Protein AF-A0A1V8UQX1-F1 (afdb_monomer_lite)

Structure (mmCIF, N/CA/C/O backbone):
data_AF-A0A1V8UQX1-F1
#
_entry.id   AF-A0A1V8UQX1-F1
#
loop_
_atom_site.group_PDB
_atom_site.id
_atom_site.type_symbol
_atom_site.label_atom_id
_atom_site.label_alt_id
_atom_site.label_comp_id
_atom_site.label_asym_id
_atom_site.label_entity_id
_atom_site.label_seq_id
_atom_site.pdbx_PDB_ins_code
_atom_site.Cartn_x
_atom_site.Cartn_y
_atom_site.Cartn_z
_atom_site.occupancy
_atom_site.B_iso_or_equiv
_atom_site.auth_seq_id
_atom_site.auth_comp_id
_atom_site.auth_asym_id
_atom_site.auth_atom_id
_atom_site.pdbx_PDB_model_num
ATOM 1 N N . MET A 1 1 ? 6.026 13.545 -6.228 1.00 63.53 1 MET A N 1
ATOM 2 C CA . MET A 1 1 ? 4.953 12.569 -5.923 1.00 63.53 1 MET A CA 1
ATOM 3 C C . MET A 1 1 ? 4.808 12.505 -4.405 1.00 63.53 1 MET A C 1
ATOM 5 O O . MET A 1 1 ? 5.800 12.174 -3.767 1.00 63.53 1 MET A O 1
ATOM 9 N N . PRO A 1 2 ? 3.666 12.879 -3.804 1.00 68.69 2 PRO A N 1
ATOM 10 C CA . PRO A 1 2 ? 3.518 12.822 -2.352 1.00 68.69 2 PRO A CA 1
ATOM 11 C C . PRO A 1 2 ? 3.631 11.376 -1.828 1.00 68.69 2 PRO A C 1
ATOM 13 O O . PRO A 1 2 ? 3.196 10.446 -2.522 1.00 68.69 2 PRO A O 1
ATOM 16 N N . PRO A 1 3 ? 4.210 11.164 -0.630 1.00 73.69 3 PRO A N 1
ATOM 17 C CA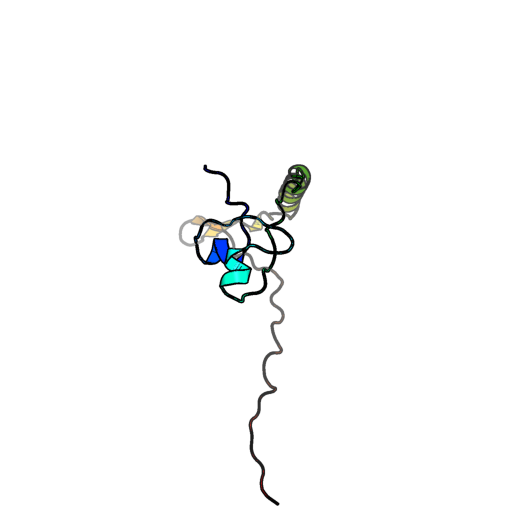 . PRO A 1 3 ? 4.344 9.839 -0.036 1.00 73.69 3 PRO A CA 1
ATOM 18 C C . PRO A 1 3 ? 2.966 9.204 0.200 1.00 73.69 3 PRO A C 1
ATOM 20 O O . PRO A 1 3 ? 1.989 9.872 0.542 1.00 73.69 3 PRO A O 1
ATOM 23 N N . ARG A 1 4 ? 2.868 7.887 -0.015 1.00 78.56 4 ARG A N 1
ATOM 24 C CA . ARG A 1 4 ? 1.627 7.130 0.219 1.00 78.56 4 ARG A CA 1
ATOM 25 C C . ARG A 1 4 ? 1.315 7.161 1.722 1.00 78.56 4 ARG A C 1
ATOM 27 O O . ARG A 1 4 ? 2.190 6.844 2.515 1.00 78.56 4 ARG A O 1
ATOM 34 N N . SER A 1 5 ? 0.071 7.454 2.107 1.00 85.12 5 SER A N 1
ATOM 35 C CA . SER A 1 5 ? -0.335 7.498 3.522 1.00 85.12 5 SER A CA 1
ATOM 36 C C . SER A 1 5 ? -0.047 6.181 4.264 1.00 85.12 5 SER A C 1
ATOM 38 O O . SER A 1 5 ? -0.403 5.100 3.769 1.00 85.12 5 SER A O 1
ATOM 40 N N . SER A 1 6 ? 0.498 6.279 5.473 1.00 89.31 6 SER A N 1
ATOM 41 C CA . SER A 1 6 ? 0.839 5.172 6.381 1.00 89.31 6 SER A CA 1
ATOM 42 C C . SER A 1 6 ? -0.362 4.560 7.119 1.00 89.31 6 SER A C 1
ATOM 44 O O . SER A 1 6 ? -0.278 3.407 7.536 1.00 89.31 6 SER A O 1
ATOM 46 N N . GLY A 1 7 ? -1.512 5.245 7.177 1.00 92.94 7 GLY A N 1
ATOM 47 C CA . GLY A 1 7 ? -2.726 4.820 7.900 1.00 92.94 7 GLY A CA 1
ATOM 48 C C . GLY A 1 7 ? -3.244 3.399 7.621 1.00 92.94 7 GLY A C 1
ATOM 49 O O . GLY A 1 7 ? -2.898 2.789 6.622 1.00 92.94 7 GLY A O 1
ATOM 50 N N . CYS A 1 8 ? -4.098 2.823 8.468 1.00 93.94 8 CYS A N 1
ATOM 51 C CA . CYS A 1 8 ? -4.558 1.432 8.308 1.00 93.94 8 CYS A CA 1
ATOM 52 C C . CYS A 1 8 ? -5.329 1.188 6.988 1.00 93.94 8 CYS A C 1
ATOM 54 O O . CYS A 1 8 ? -5.737 2.134 6.300 1.00 93.94 8 CYS A O 1
ATOM 56 N N . PHE A 1 9 ? -5.553 -0.079 6.611 1.00 93.06 9 PHE A N 1
ATOM 57 C CA . PHE A 1 9 ? -6.276 -0.389 5.364 1.00 93.06 9 PHE A CA 1
ATOM 58 C C . PHE A 1 9 ? -7.701 0.180 5.343 1.00 93.06 9 PHE A C 1
ATOM 60 O O . PHE A 1 9 ? -8.121 0.721 4.320 1.00 93.06 9 PHE A O 1
ATOM 67 N N . THR A 1 10 ? -8.423 0.127 6.466 1.00 94.44 10 THR A N 1
ATOM 68 C CA . THR A 1 10 ? -9.799 0.639 6.557 1.00 94.44 10 THR A CA 1
ATOM 69 C C . THR A 1 10 ? -9.857 2.148 6.329 1.00 94.44 10 THR A C 1
ATOM 71 O O . THR A 1 10 ? -10.631 2.609 5.490 1.00 94.44 10 THR A O 1
ATOM 74 N N . CYS A 1 11 ? -9.005 2.929 6.998 1.00 94.38 11 CYS A N 1
ATOM 75 C CA . CYS A 1 11 ? -8.969 4.385 6.831 1.00 94.38 11 CYS A CA 1
ATOM 76 C C . CYS A 1 11 ? -8.528 4.798 5.424 1.00 94.38 11 CYS A C 1
ATOM 78 O O . CYS A 1 11 ? -9.112 5.714 4.848 1.00 94.38 11 CYS A O 1
ATOM 80 N N . ARG A 1 12 ? -7.568 4.078 4.824 1.00 92.38 12 ARG A N 1
ATOM 81 C CA . ARG A 1 12 ? -7.182 4.283 3.419 1.00 92.38 12 ARG A CA 1
ATOM 82 C C . ARG A 1 12 ? -8.332 4.008 2.458 1.00 92.38 12 ARG A C 1
ATOM 84 O O . ARG A 1 12 ? -8.588 4.824 1.578 1.00 92.38 12 ARG A O 1
ATOM 91 N N . ARG A 1 13 ? -9.049 2.893 2.641 1.00 92.06 13 ARG A N 1
ATOM 92 C CA . ARG A 1 13 ? -10.222 2.542 1.825 1.00 92.06 13 ARG A CA 1
ATOM 93 C C . ARG A 1 13 ? -11.323 3.594 1.950 1.00 92.06 13 ARG A C 1
ATOM 95 O O . ARG A 1 13 ? -11.938 3.947 0.951 1.00 92.06 13 ARG A O 1
ATOM 102 N N . ARG A 1 14 ? -11.528 4.120 3.160 1.00 93.06 14 ARG A N 1
ATOM 103 C CA . ARG A 1 14 ? -12.486 5.196 3.456 1.00 93.06 14 ARG A CA 1
ATOM 104 C C . ARG A 1 14 ? -11.997 6.593 3.052 1.00 93.06 14 ARG A C 1
ATOM 106 O O . ARG A 1 14 ? -12.783 7.527 3.117 1.00 93.06 14 ARG A O 1
ATOM 113 N N . LYS A 1 15 ? -10.734 6.743 2.629 1.00 91.81 15 LYS A N 1
ATOM 114 C CA . LYS A 1 15 ? -10.088 8.025 2.283 1.00 91.81 15 LYS A CA 1
ATOM 115 C C . LYS A 1 15 ? -10.163 9.071 3.409 1.00 91.81 15 LYS A C 1
ATOM 117 O O . LYS A 1 15 ? -10.334 10.257 3.151 1.00 91.81 15 LYS A O 1
ATOM 122 N N . ILE A 1 16 ? -10.002 8.628 4.656 1.00 92.31 16 ILE A N 1
ATOM 123 C CA . ILE A 1 16 ? -9.979 9.490 5.848 1.00 92.31 16 ILE A CA 1
ATOM 124 C C . ILE A 1 16 ? -8.591 9.495 6.496 1.00 92.31 16 ILE A C 1
ATOM 126 O O . ILE A 1 16 ? -7.830 8.531 6.371 1.00 92.31 16 ILE A O 1
ATOM 130 N N . ARG A 1 17 ? -8.268 10.563 7.238 1.00 91.25 17 ARG A N 1
ATOM 131 C CA . ARG A 1 17 ? -7.043 10.623 8.050 1.00 91.25 17 ARG A CA 1
ATOM 132 C C . ARG A 1 17 ? -7.082 9.533 9.123 1.00 91.25 17 ARG A C 1
ATOM 134 O O . ARG A 1 17 ? -8.104 9.382 9.787 1.00 91.25 17 ARG A O 1
ATOM 141 N N . CYS A 1 18 ? -5.994 8.781 9.258 1.00 94.56 18 CYS A N 1
ATOM 142 C CA . CYS A 1 18 ? -5.827 7.729 10.258 1.00 94.56 18 CYS A CA 1
ATOM 143 C C . CYS A 1 18 ? -4.938 8.230 11.396 1.00 94.56 18 CYS A C 1
ATOM 145 O O . CYS A 1 18 ? -3.978 8.946 11.130 1.00 94.56 18 CYS A O 1
ATOM 147 N N . ASP A 1 19 ? -5.242 7.811 12.621 1.00 93.81 19 ASP A N 1
ATOM 148 C CA . ASP A 1 19 ? -4.530 8.231 13.838 1.00 93.81 19 ASP A CA 1
ATOM 149 C C . ASP A 1 19 ? -3.361 7.292 14.199 1.00 93.81 19 ASP A C 1
ATOM 151 O O . ASP A 1 19 ? -2.687 7.491 15.198 1.00 93.81 19 ASP A O 1
ATOM 155 N N . GLU A 1 20 ? -3.131 6.245 13.395 1.00 91.88 20 GLU A N 1
ATOM 156 C CA . GLU A 1 20 ? -1.967 5.336 13.453 1.00 91.88 20 GLU A CA 1
ATOM 157 C C . GLU A 1 20 ? -1.698 4.618 14.792 1.00 91.88 20 GLU A C 1
ATOM 159 O O . GLU A 1 20 ? -0.663 3.973 14.961 1.00 91.88 20 GLU A O 1
ATOM 164 N N . GLY A 1 21 ? -2.670 4.622 15.709 1.00 91.25 21 GLY A N 1
ATOM 165 C CA . GLY A 1 21 ? -2.605 3.892 16.977 1.00 91.25 21 GLY A CA 1
ATOM 166 C C . GLY A 1 21 ? -2.395 2.377 16.818 1.00 91.25 21 GLY A C 1
ATOM 167 O O . GLY A 1 21 ? -2.912 1.742 15.891 1.00 91.25 21 GLY A O 1
ATOM 168 N N . ARG A 1 22 ? -1.634 1.775 17.738 1.00 89.06 22 ARG A N 1
ATOM 169 C CA . ARG A 1 22 ? -1.411 0.320 17.836 1.00 89.06 22 ARG A CA 1
ATOM 170 C C . ARG A 1 22 ? -2.001 -0.194 19.157 1.00 89.06 22 ARG A C 1
ATOM 172 O O . ARG A 1 22 ? -1.837 0.495 20.159 1.00 89.06 22 ARG A O 1
ATOM 179 N N . PRO A 1 23 ? -2.678 -1.361 19.193 1.00 88.81 23 PRO A N 1
ATOM 180 C CA . PRO A 1 23 ? -2.812 -2.383 18.140 1.00 88.81 23 PRO A CA 1
ATOM 181 C C . PRO A 1 23 ? -3.823 -2.055 17.024 1.00 88.81 23 PRO A C 1
ATOM 183 O O . PRO A 1 23 ? -3.798 -2.693 15.974 1.00 88.81 23 PRO A O 1
ATOM 186 N N . GLY A 1 24 ? -4.671 -1.038 17.196 1.00 92.56 24 GLY A N 1
ATOM 187 C CA . GLY A 1 24 ? -5.648 -0.612 16.195 1.00 92.56 24 GLY A CA 1
ATOM 188 C C . GLY A 1 24 ? -5.901 0.892 16.228 1.00 92.56 24 GLY A C 1
AT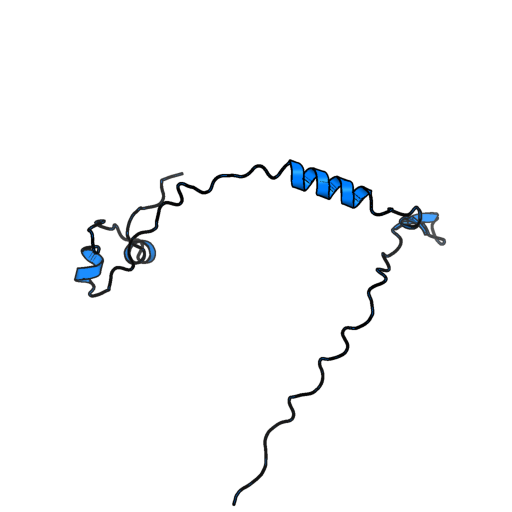OM 189 O O . GLY A 1 24 ? -5.656 1.549 17.238 1.00 92.56 24 GLY A O 1
ATOM 190 N N . CYS A 1 25 ? -6.389 1.434 15.111 1.00 94.69 25 CYS A N 1
ATOM 191 C CA . CYS A 1 25 ? -6.665 2.861 14.984 1.00 94.69 25 CYS A CA 1
ATOM 192 C C . CYS A 1 25 ? -7.917 3.271 15.780 1.00 94.69 25 CYS A C 1
ATOM 194 O O . CYS A 1 25 ? -8.888 2.514 15.822 1.00 94.69 25 CYS A O 1
ATOM 196 N N . GLU A 1 26 ? -7.941 4.474 16.362 1.00 94.75 26 GLU A N 1
ATOM 197 C CA . GLU A 1 26 ? -9.084 4.931 17.168 1.00 94.75 26 GLU A CA 1
ATOM 198 C C . GLU A 1 26 ? -10.368 5.012 16.337 1.00 94.75 26 GLU A C 1
ATOM 200 O O . GLU A 1 26 ? -11.388 4.459 16.729 1.00 94.75 26 GLU A O 1
ATOM 205 N N . LYS A 1 27 ? -10.301 5.550 15.113 1.00 94.62 27 LYS A N 1
ATOM 206 C CA . LYS A 1 27 ? -11.448 5.551 14.184 1.00 94.62 27 LYS A CA 1
ATOM 207 C C . LYS A 1 27 ? -12.019 4.159 13.947 1.00 94.62 27 LYS A C 1
ATOM 209 O O . LYS A 1 27 ? -13.230 3.990 13.889 1.00 94.62 27 LYS A O 1
ATOM 214 N N . CYS A 1 28 ? -11.159 3.155 13.813 1.00 95.00 28 CYS A N 1
ATOM 215 C CA . CYS A 1 28 ? -11.563 1.768 13.620 1.00 95.00 28 CYS A CA 1
ATOM 216 C C . CYS A 1 28 ? -12.378 1.293 14.833 1.00 95.00 28 CYS A C 1
ATOM 218 O O . CYS A 1 28 ? -13.481 0.776 14.666 1.00 95.00 28 CYS A O 1
ATOM 220 N N . LYS A 1 29 ? -11.874 1.583 16.042 1.00 94.12 29 LYS A N 1
ATOM 221 C CA . LYS A 1 29 ? -12.521 1.272 17.321 1.00 94.12 29 LYS A CA 1
ATOM 222 C C . LYS A 1 29 ? -13.868 1.983 17.476 1.00 94.12 29 LYS A C 1
ATOM 224 O O . LYS A 1 29 ? -14.853 1.331 17.798 1.00 94.12 29 LYS A O 1
ATOM 229 N N . THR A 1 30 ? -13.940 3.279 17.176 1.00 94.38 30 THR A N 1
ATOM 230 C CA . THR A 1 30 ? -15.184 4.067 17.241 1.00 94.38 30 THR A CA 1
ATOM 231 C C . THR A 1 30 ? -16.237 3.562 16.260 1.00 94.38 30 THR A C 1
ATOM 233 O O . THR A 1 30 ? -17.424 3.556 16.564 1.00 94.38 30 THR A O 1
ATOM 236 N N . HIS A 1 31 ? -15.815 3.099 15.084 1.00 91.88 31 HIS A N 1
ATOM 237 C CA . HIS A 1 31 ? -16.715 2.509 14.097 1.00 91.88 31 HIS A CA 1
ATOM 238 C C . HIS A 1 31 ? -17.074 1.042 14.382 1.00 91.88 31 HIS A C 1
ATOM 240 O O . HIS A 1 31 ? -17.793 0.451 13.580 1.00 91.88 31 HIS A O 1
ATOM 246 N N . GLY A 1 32 ? -16.563 0.448 15.466 1.00 93.19 32 GLY A N 1
ATOM 247 C CA . GLY A 1 32 ? -16.809 -0.954 15.807 1.00 93.19 32 GLY A CA 1
ATOM 248 C C . GLY A 1 32 ? -16.228 -1.947 14.798 1.00 93.19 32 GLY A C 1
ATOM 249 O O . GLY A 1 32 ? -16.733 -3.057 14.677 1.00 93.19 32 GLY A O 1
ATOM 250 N N . VAL A 1 33 ? -15.199 -1.553 14.039 1.00 92.56 33 VAL A N 1
ATOM 251 C CA . VAL A 1 33 ? -14.556 -2.415 13.037 1.00 92.56 33 VAL A CA 1
ATOM 252 C C . VAL A 1 33 ? -13.173 -2.813 13.526 1.00 92.56 33 VAL A C 1
ATOM 254 O O . VAL A 1 33 ? -12.379 -1.964 13.939 1.00 92.56 33 VAL A O 1
ATOM 257 N N . GLU A 1 34 ? -12.852 -4.098 13.416 1.00 93.31 34 GLU A N 1
ATOM 258 C CA . GLU A 1 34 ? -11.504 -4.585 13.683 1.00 93.31 34 GLU A CA 1
ATOM 259 C C . GLU A 1 34 ? -10.491 -3.915 12.740 1.00 93.31 34 GLU A C 1
ATOM 261 O O . GLU A 1 34 ? -10.723 -3.758 11.537 1.00 93.31 34 GLU A O 1
ATOM 266 N N . CYS A 1 35 ? -9.363 -3.462 13.292 1.00 94.44 35 CYS A N 1
ATOM 267 C CA . CYS A 1 35 ? -8.327 -2.820 12.497 1.00 94.44 35 CYS A CA 1
ATOM 268 C C . CYS A 1 35 ? -7.510 -3.904 11.773 1.00 94.44 35 CYS A C 1
ATOM 270 O O . CYS A 1 35 ? -6.743 -4.599 12.435 1.00 94.44 35 CYS A O 1
ATOM 272 N N . PRO A 1 36 ? -7.552 -4.001 10.429 1.00 91.50 36 PRO A N 1
ATOM 273 C CA . PRO A 1 36 ? -6.801 -5.009 9.662 1.00 91.50 36 PRO A CA 1
ATOM 274 C C . PRO A 1 36 ? -5.278 -4.761 9.657 1.00 91.50 36 PRO A C 1
ATOM 276 O O . PRO A 1 36 ? -4.535 -5.363 8.885 1.00 91.50 36 PRO A O 1
ATOM 279 N N . GLY A 1 37 ? -4.807 -3.806 10.462 1.00 90.88 37 GLY A N 1
ATOM 280 C CA . GLY A 1 37 ? -3.418 -3.387 10.529 1.00 90.88 37 GLY A CA 1
ATOM 281 C C . GLY A 1 37 ? -3.005 -2.399 9.437 1.00 90.88 37 GLY A C 1
ATOM 282 O O . GLY A 1 37 ? -3.813 -1.795 8.717 1.00 90.88 37 GLY A O 1
ATOM 283 N N . TYR A 1 38 ? -1.692 -2.203 9.359 1.00 91.06 38 TYR A N 1
ATOM 284 C CA . TYR A 1 38 ? -1.033 -1.190 8.543 1.00 91.06 38 TYR A CA 1
ATOM 285 C C . TYR A 1 38 ? -0.239 -1.853 7.414 1.00 91.06 38 TYR A C 1
ATOM 287 O O . TYR A 1 38 ? 0.309 -2.944 7.574 1.00 91.06 38 TYR A O 1
ATOM 295 N N . ARG A 1 39 ? -0.161 -1.199 6.250 1.00 83.56 39 ARG A N 1
ATOM 296 C CA . ARG A 1 39 ? 0.669 -1.676 5.134 1.00 83.56 39 ARG A CA 1
ATOM 297 C C . ARG A 1 39 ? 2.132 -1.681 5.568 1.00 83.56 39 ARG A C 1
ATOM 299 O O . ARG A 1 39 ? 2.661 -0.626 5.900 1.00 83.56 39 ARG A O 1
ATOM 306 N N . LYS A 1 40 ? 2.779 -2.840 5.480 1.00 79.25 40 LYS A N 1
ATOM 307 C CA . LYS A 1 40 ? 4.234 -2.945 5.593 1.00 79.25 40 LYS A CA 1
ATOM 308 C C . LYS A 1 40 ? 4.855 -2.166 4.439 1.00 79.25 40 LYS A C 1
ATOM 310 O O . LYS A 1 40 ? 4.499 -2.385 3.276 1.00 79.25 40 LYS A O 1
ATOM 315 N N . GLU A 1 41 ? 5.712 -1.210 4.759 1.00 73.38 41 GLU A N 1
ATOM 316 C CA . GLU A 1 41 ? 6.464 -0.491 3.743 1.00 73.38 41 GLU A CA 1
ATOM 317 C C . GLU A 1 41 ? 7.315 -1.525 2.998 1.00 73.38 41 GLU A C 1
ATOM 319 O O . GLU A 1 41 ? 8.059 -2.291 3.612 1.00 73.38 41 GLU A O 1
ATOM 324 N N . ARG A 1 42 ? 7.137 -1.642 1.675 1.00 68.88 42 ARG A N 1
ATOM 325 C CA . ARG A 1 42 ? 7.994 -2.507 0.854 1.00 68.88 42 ARG A CA 1
ATOM 326 C C . ARG A 1 42 ? 9.320 -1.780 0.655 1.00 68.88 42 ARG A C 1
ATOM 328 O O . ARG A 1 42 ? 9.584 -1.294 -0.436 1.00 68.88 42 ARG A O 1
ATOM 335 N N . ASN A 1 43 ? 10.105 -1.681 1.722 1.00 63.94 43 ASN A N 1
ATOM 336 C CA . ASN A 1 43 ? 11.408 -1.013 1.718 1.00 63.94 43 ASN A CA 1
ATOM 337 C C . ASN A 1 43 ? 12.539 -1.958 1.281 1.00 63.94 43 ASN A C 1
ATOM 339 O O . ASN A 1 43 ? 13.700 -1.590 1.365 1.00 63.94 43 ASN A O 1
ATOM 343 N N . GLY A 1 44 ? 12.209 -3.168 0.816 1.00 60.38 44 GLY A N 1
ATOM 344 C CA . GLY A 1 44 ? 13.184 -4.212 0.497 1.00 60.38 44 GLY A CA 1
ATOM 345 C C . GLY A 1 44 ? 12.823 -5.029 -0.738 1.00 60.38 44 GLY A C 1
ATOM 346 O O . GLY A 1 44 ? 12.987 -6.241 -0.725 1.00 60.38 44 GLY A O 1
ATOM 347 N N . ILE A 1 45 ? 12.274 -4.403 -1.786 1.00 71.56 45 ILE A N 1
ATOM 348 C CA . ILE A 1 45 ? 12.354 -5.033 -3.111 1.00 71.56 45 ILE A CA 1
ATOM 349 C C . ILE A 1 45 ? 13.757 -4.710 -3.616 1.00 71.56 45 ILE A C 1
ATOM 351 O O . ILE A 1 45 ? 13.998 -3.616 -4.123 1.00 71.56 45 ILE A O 1
ATOM 355 N N . GLU A 1 46 ? 14.683 -5.629 -3.375 1.00 77.25 46 GLU A N 1
ATOM 356 C CA . GLU A 1 46 ? 16.015 -5.586 -3.960 1.00 77.25 46 GLU A CA 1
ATOM 357 C C . GLU A 1 46 ? 15.862 -5.773 -5.472 1.00 77.25 46 GLU A C 1
ATOM 359 O O . GLU A 1 46 ? 15.266 -6.743 -5.943 1.00 77.25 46 GLU A O 1
ATOM 364 N N . PHE A 1 47 ? 16.283 -4.771 -6.238 1.00 79.69 47 PHE A N 1
ATOM 365 C CA . PHE A 1 47 ? 16.247 -4.847 -7.691 1.00 79.69 47 PHE A CA 1
ATOM 366 C C . PHE A 1 47 ? 17.420 -5.712 -8.146 1.00 79.69 47 PHE A C 1
ATOM 368 O O . PHE A 1 47 ? 18.560 -5.257 -8.146 1.00 79.69 47 PHE A O 1
ATOM 375 N N . GLU A 1 48 ? 17.139 -6.953 -8.534 1.00 84.50 48 GLU A N 1
ATOM 376 C CA . GLU A 1 48 ? 18.131 -7.807 -9.184 1.00 84.50 48 GLU A CA 1
ATOM 377 C C . GLU A 1 48 ? 18.348 -7.369 -10.639 1.00 84.50 48 GLU A C 1
ATOM 379 O O . GLU A 1 48 ? 17.392 -7.167 -11.397 1.00 84.50 48 GLU A O 1
ATOM 384 N N . ASP A 1 49 ? 19.611 -7.256 -11.052 1.00 89.19 49 ASP A N 1
ATOM 385 C CA . ASP A 1 49 ? 19.961 -6.989 -12.445 1.00 89.19 49 ASP A CA 1
ATOM 386 C C . ASP A 1 49 ? 19.809 -8.261 -13.301 1.00 89.19 49 ASP A C 1
ATOM 388 O O . ASP A 1 49 ? 20.623 -9.184 -13.250 1.00 89.19 49 ASP A O 1
ATOM 392 N N . GLN A 1 50 ? 18.764 -8.295 -14.131 1.00 88.88 50 GLN A N 1
ATOM 393 C CA . GLN A 1 50 ? 18.490 -9.395 -15.063 1.00 88.88 50 GLN A CA 1
ATOM 394 C C . GLN A 1 50 ? 19.075 -9.188 -16.471 1.00 88.88 50 GLN A C 1
ATOM 396 O O . GLN A 1 50 ? 18.743 -9.942 -17.394 1.00 88.88 50 GLN A O 1
ATOM 401 N N . THR A 1 51 ? 19.951 -8.196 -16.671 1.00 93.38 51 THR A N 1
ATOM 402 C CA . THR A 1 51 ? 20.536 -7.879 -17.986 1.00 93.38 51 THR A CA 1
ATOM 403 C C . THR A 1 51 ? 21.201 -9.104 -18.616 1.00 93.38 51 THR A C 1
ATOM 405 O O . THR A 1 51 ? 20.986 -9.398 -19.793 1.00 93.38 51 THR A O 1
ATOM 408 N N . SER A 1 52 ? 21.946 -9.884 -17.829 1.00 88.56 52 SER A N 1
ATOM 409 C CA . SER A 1 52 ? 22.658 -11.078 -18.304 1.00 88.56 52 SER A CA 1
ATOM 410 C C . SER A 1 52 ? 21.714 -12.167 -18.837 1.00 88.56 52 SER A C 1
ATOM 412 O O . SER A 1 52 ? 21.941 -12.703 -19.927 1.00 88.56 52 SER A O 1
ATOM 414 N N . LEU A 1 53 ? 20.617 -12.446 -18.126 1.00 88.81 53 LEU A N 1
ATOM 415 C CA . LEU A 1 53 ? 19.607 -13.433 -18.520 1.00 88.81 53 LEU A CA 1
ATOM 416 C C . LEU A 1 53 ? 18.898 -13.021 -19.816 1.00 88.81 53 LEU A C 1
ATOM 418 O O . LEU A 1 53 ? 18.675 -13.843 -20.710 1.00 88.81 53 LEU A O 1
ATOM 422 N N . ILE A 1 54 ? 18.574 -11.733 -19.948 1.00 88.50 54 ILE A N 1
ATOM 423 C CA . ILE A 1 54 ? 17.930 -11.184 -21.146 1.00 88.50 54 ILE A CA 1
ATOM 424 C C . ILE A 1 54 ? 18.874 -11.274 -22.351 1.00 88.50 54 ILE A C 1
ATOM 426 O O . ILE A 1 54 ? 18.451 -11.704 -23.427 1.00 88.50 54 ILE A O 1
ATOM 430 N N . VAL A 1 55 ? 20.159 -10.947 -22.173 1.00 89.56 55 VAL A N 1
ATOM 431 C CA . VAL A 1 55 ? 21.182 -11.073 -23.224 1.00 89.56 55 VAL A CA 1
ATOM 432 C C . VAL A 1 55 ? 21.326 -12.527 -23.681 1.00 89.56 55 VAL A C 1
ATOM 434 O O . VAL A 1 55 ? 21.346 -12.793 -24.884 1.00 89.56 55 VAL A O 1
ATOM 437 N N . GLN A 1 56 ? 21.381 -13.487 -22.754 1.00 85.44 56 GLN A N 1
ATOM 438 C CA . GLN A 1 56 ? 21.437 -14.912 -23.098 1.00 85.44 56 GLN A CA 1
ATOM 439 C C . GLN A 1 56 ? 20.188 -15.368 -23.867 1.00 85.44 56 GLN A C 1
ATOM 441 O O . GLN A 1 56 ? 20.306 -16.046 -24.889 1.00 85.44 56 GLN A O 1
ATOM 446 N N . LYS A 1 57 ? 18.994 -14.940 -23.441 1.00 85.69 57 LYS A N 1
ATOM 447 C CA . LYS A 1 57 ? 17.731 -15.233 -24.134 1.00 85.69 57 LYS A CA 1
ATOM 448 C C . LYS A 1 57 ? 17.673 -14.621 -25.535 1.00 85.69 57 LYS A C 1
ATOM 450 O O . LYS A 1 57 ? 17.152 -15.243 -26.458 1.00 85.69 57 LYS A O 1
ATOM 455 N N . ALA A 1 58 ? 18.202 -13.416 -25.726 1.00 85.06 58 ALA A N 1
ATOM 456 C CA . ALA A 1 58 ? 18.283 -12.794 -27.046 1.00 85.06 58 ALA A CA 1
ATOM 457 C C . ALA A 1 58 ? 19.219 -13.578 -27.984 1.00 85.06 58 ALA A C 1
ATOM 459 O O . ALA A 1 58 ? 18.871 -13.817 -29.142 1.00 85.06 58 ALA A O 1
ATOM 460 N N . LYS A 1 59 ? 20.363 -14.050 -27.466 1.00 78.12 59 LYS A N 1
ATOM 461 C CA . LYS A 1 59 ? 21.313 -14.892 -28.211 1.00 78.12 59 LYS A CA 1
ATOM 462 C C . LYS A 1 59 ? 20.722 -16.255 -28.583 1.00 78.12 59 LYS A C 1
ATOM 464 O O . LYS A 1 59 ? 20.882 -16.686 -29.720 1.00 78.12 59 LYS A O 1
ATOM 469 N N . SER A 1 60 ? 19.984 -16.915 -27.688 1.00 68.88 60 SER A N 1
ATOM 470 C CA . SER A 1 60 ? 19.366 -18.219 -27.988 1.00 68.88 60 SER A CA 1
ATOM 471 C C . SER A 1 60 ? 18.245 -18.126 -29.027 1.00 68.88 60 SER A C 1
ATOM 473 O O . SER A 1 60 ? 18.099 -19.027 -29.852 1.00 68.88 60 SER A O 1
ATOM 475 N N . ARG A 1 61 ? 17.518 -17.000 -29.086 1.00 60.94 61 ARG A N 1
ATOM 476 C CA . ARG A 1 61 ? 16.578 -16.718 -30.188 1.00 60.94 61 ARG A CA 1
ATOM 477 C C . ARG A 1 61 ? 17.273 -16.549 -31.541 1.00 60.94 61 ARG A C 1
ATOM 479 O O . ARG A 1 61 ? 16.641 -16.818 -32.554 1.00 60.94 61 ARG A O 1
ATOM 486 N N . HIS A 1 62 ? 18.548 -16.158 -31.557 1.00 58.78 62 HIS A N 1
ATOM 487 C CA . HIS A 1 62 ? 19.393 -16.160 -32.757 1.00 58.78 62 HIS A CA 1
ATOM 488 C C . HIS A 1 62 ? 20.046 -17.525 -33.052 1.00 58.78 62 HIS A C 1
ATOM 490 O O . HIS A 1 62 ? 20.525 -17.736 -34.161 1.00 58.78 62 HIS A O 1
ATOM 496 N N . GLY A 1 63 ? 20.064 -18.458 -32.092 1.00 50.41 63 GLY A N 1
ATOM 497 C CA . GLY A 1 63 ? 20.588 -19.821 -32.265 1.00 50.41 63 GLY A CA 1
ATOM 498 C C . GLY A 1 63 ? 19.555 -20.836 -32.770 1.00 50.41 63 GLY A C 1
ATOM 499 O O . GLY A 1 63 ? 19.917 -21.891 -33.290 1.00 50.41 63 GLY A O 1
ATOM 500 N N . GLY A 1 64 ? 18.260 -20.523 -32.669 1.00 54.94 64 GLY A N 1
ATOM 501 C CA . GLY A 1 64 ? 17.237 -21.226 -33.432 1.00 54.94 64 GLY A CA 1
ATOM 502 C C . GLY A 1 64 ? 17.373 -20.804 -34.884 1.00 54.94 64 GLY A C 1
ATOM 503 O O . GLY A 1 64 ? 16.989 -19.685 -35.203 1.00 54.94 64 GLY A O 1
ATOM 504 N N . LYS A 1 65 ? 17.957 -21.670 -35.726 1.00 49.66 65 LYS A N 1
ATOM 505 C CA . LYS A 1 65 ? 18.121 -21.472 -37.173 1.00 49.66 65 LYS A CA 1
ATOM 506 C C . LYS A 1 65 ? 16.903 -20.719 -37.723 1.00 49.66 65 LYS A C 1
ATOM 508 O O . LYS A 1 65 ? 15.844 -21.315 -37.910 1.00 49.66 65 LYS A O 1
ATOM 513 N N . ILE A 1 66 ? 17.043 -19.418 -37.984 1.00 54.22 66 ILE A N 1
ATOM 514 C CA . ILE A 1 66 ? 16.226 -18.757 -38.997 1.00 54.22 66 ILE A CA 1
ATOM 515 C C . ILE A 1 66 ? 16.729 -19.425 -40.262 1.00 54.22 66 ILE A C 1
ATOM 517 O O . ILE A 1 66 ? 17.752 -19.031 -40.818 1.00 54.22 66 ILE A O 1
ATOM 521 N N . SER A 1 67 ? 16.130 -20.565 -40.606 1.00 56.59 67 SER A N 1
ATOM 522 C CA . SER A 1 67 ? 16.470 -21.221 -41.849 1.00 56.59 67 SER A CA 1
ATOM 523 C C . SER A 1 67 ? 16.219 -20.196 -42.950 1.00 56.59 67 SER A C 1
ATOM 525 O O . SER A 1 67 ? 15.297 -19.378 -42.867 1.00 56.59 67 SER A O 1
ATOM 527 N N . SER A 1 68 ? 17.059 -20.210 -43.980 1.00 56.78 68 SER A N 1
ATOM 528 C CA . SER A 1 68 ? 16.873 -19.424 -45.206 1.00 56.78 68 SER A CA 1
ATOM 529 C C . SER A 1 68 ? 15.457 -19.568 -45.789 1.00 56.78 68 SER A C 1
ATOM 531 O O . SER A 1 68 ? 15.018 -18.746 -46.585 1.00 56.78 68 SER A O 1
ATOM 533 N N . ASP A 1 69 ? 14.698 -20.559 -45.319 1.00 60.81 69 ASP A N 1
ATOM 534 C CA . ASP A 1 69 ? 13.279 -20.755 -45.551 1.00 60.81 69 ASP A CA 1
ATOM 535 C C . ASP A 1 69 ? 12.327 -19.724 -44.934 1.00 60.81 69 ASP A C 1
ATOM 537 O O . ASP A 1 69 ? 11.125 -19.906 -45.069 1.00 60.81 69 ASP A O 1
ATOM 541 N N . VAL A 1 70 ? 12.765 -18.659 -44.261 1.00 65.50 70 VAL A N 1
ATOM 542 C CA . VAL A 1 70 ? 11.812 -17.663 -43.725 1.00 65.50 70 VAL A CA 1
ATOM 543 C C . VAL A 1 70 ? 11.254 -16.732 -44.803 1.00 65.50 70 VAL A C 1
ATOM 545 O O . VAL A 1 70 ? 10.156 -16.213 -44.628 1.00 65.50 70 VAL A O 1
ATOM 548 N N . TRP A 1 71 ? 11.926 -16.568 -45.940 1.00 77.12 71 TRP A N 1
ATOM 549 C CA . TRP A 1 71 ? 11.477 -15.692 -47.027 1.00 77.12 71 TRP A CA 1
ATOM 550 C C . TRP A 1 71 ? 11.301 -16.488 -48.324 1.00 77.12 71 TRP A C 1
ATOM 552 O O . TRP A 1 71 ? 12.066 -17.410 -48.606 1.00 77.12 71 TRP A O 1
ATOM 562 N N . LYS A 1 72 ? 10.262 -16.171 -49.102 1.00 79.38 72 LYS A N 1
ATOM 563 C CA . LYS A 1 72 ? 10.034 -16.708 -50.452 1.00 79.38 72 LYS A CA 1
ATOM 564 C C . LYS A 1 72 ? 9.680 -15.578 -51.411 1.00 79.38 72 LYS A C 1
ATOM 566 O O . LYS A 1 72 ? 9.074 -14.591 -51.000 1.00 79.38 72 LYS A O 1
ATOM 571 N N . VAL A 1 73 ? 10.042 -15.742 -52.676 1.00 76.12 73 VAL A N 1
ATOM 572 C CA . VAL A 1 73 ? 9.574 -14.872 -53.757 1.00 76.12 73 VAL A CA 1
ATOM 573 C C . VAL A 1 73 ? 8.156 -15.301 -54.120 1.00 76.12 73 VAL A C 1
ATOM 575 O O . VAL A 1 73 ? 7.909 -16.488 -54.340 1.00 76.12 73 VAL A O 1
ATOM 578 N N . ASP A 1 74 ? 7.220 -14.356 -54.113 1.00 77.06 74 ASP A N 1
ATOM 579 C CA . ASP A 1 74 ? 5.874 -14.587 -54.617 1.00 77.06 74 ASP A CA 1
ATOM 580 C C . ASP A 1 74 ? 5.896 -14.734 -56.146 1.00 77.06 74 ASP A C 1
ATOM 582 O O . ASP A 1 74 ? 6.529 -13.941 -56.840 1.00 77.06 74 ASP A O 1
ATOM 586 N N . SER A 1 75 ? 5.232 -15.766 -56.671 1.00 76.69 75 SER A N 1
ATOM 587 C CA . SER A 1 75 ? 5.304 -16.100 -58.098 1.00 76.69 75 SER A CA 1
ATOM 588 C C . SER A 1 75 ? 4.454 -15.189 -58.987 1.00 76.69 75 SER A C 1
ATOM 590 O O . SER A 1 75 ? 4.646 -15.227 -60.200 1.00 76.69 75 SER A O 1
ATOM 592 N N . SER A 1 76 ? 3.514 -14.424 -58.422 1.00 80.75 76 SER A N 1
ATOM 593 C CA . SER A 1 76 ? 2.659 -13.516 -59.194 1.00 80.75 76 SER A CA 1
ATOM 594 C C . SER A 1 76 ? 3.339 -12.173 -59.445 1.00 80.75 76 SER A C 1
ATOM 596 O O . SER A 1 76 ? 3.391 -11.725 -60.586 1.00 80.75 76 SER A O 1
ATOM 598 N N . ASP A 1 77 ? 3.969 -11.608 -58.411 1.00 83.00 77 ASP A N 1
ATOM 599 C CA . ASP A 1 77 ? 4.481 -10.232 -58.467 1.00 83.00 77 ASP A CA 1
ATOM 600 C C . ASP A 1 77 ? 5.985 -10.121 -58.163 1.00 83.00 77 ASP A C 1
ATOM 602 O O . ASP A 1 77 ? 6.536 -9.023 -58.072 1.00 83.00 77 ASP A O 1
ATOM 606 N N . GLY A 1 78 ? 6.674 -11.241 -57.918 1.00 76.44 78 GLY A N 1
ATOM 607 C CA . GLY A 1 78 ? 8.108 -11.265 -57.606 1.00 76.44 78 GLY A CA 1
ATOM 608 C C . GLY A 1 78 ? 8.480 -10.661 -56.244 1.00 76.44 78 GLY A C 1
ATOM 609 O O . GLY A 1 78 ? 9.658 -10.597 -55.884 1.00 76.44 78 GLY A O 1
ATOM 610 N N . ARG A 1 79 ? 7.502 -10.216 -55.448 1.00 84.50 79 ARG A N 1
ATOM 611 C CA . ARG A 1 79 ? 7.741 -9.604 -54.137 1.00 84.50 79 ARG A CA 1
ATOM 612 C C . ARG A 1 79 ? 8.179 -10.652 -53.115 1.00 84.50 79 ARG A C 1
ATOM 614 O O . ARG A 1 79 ? 7.592 -11.725 -53.009 1.00 84.50 79 ARG A O 1
ATOM 621 N N . MET A 1 80 ? 9.178 -10.317 -52.296 1.00 75.25 80 MET A N 1
ATOM 622 C CA . MET A 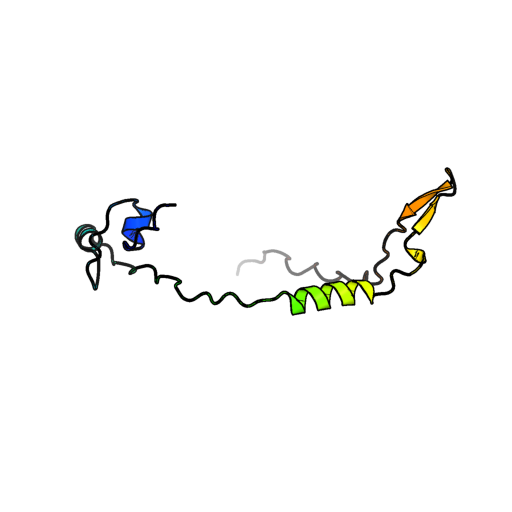1 80 ? 9.575 -11.169 -51.173 1.00 75.25 80 MET A CA 1
ATOM 623 C C . MET A 1 80 ? 8.525 -11.122 -50.056 1.00 75.25 80 MET A C 1
ATOM 625 O O . MET A 1 80 ? 8.216 -10.053 -49.526 1.00 75.25 80 MET A O 1
ATOM 629 N N . ILE A 1 81 ? 8.004 -12.287 -49.678 1.00 78.69 81 ILE A N 1
ATOM 630 C CA . ILE A 1 81 ? 7.031 -12.464 -48.596 1.00 78.69 81 ILE A CA 1
ATOM 631 C C . ILE A 1 81 ? 7.562 -13.455 -47.558 1.00 78.69 81 ILE A C 1
ATOM 633 O O . ILE A 1 81 ? 8.275 -14.409 -47.884 1.00 78.69 81 ILE A O 1
ATOM 637 N N . ALA A 1 82 ? 7.226 -13.235 -46.286 1.00 78.81 82 ALA A N 1
ATOM 638 C CA . ALA A 1 82 ? 7.581 -14.172 -45.224 1.00 78.81 82 ALA A CA 1
ATOM 639 C C . ALA A 1 82 ? 6.845 -15.506 -45.445 1.00 78.81 82 ALA A C 1
ATOM 641 O O . ALA A 1 82 ? 5.632 -15.520 -45.676 1.00 78.81 82 ALA A O 1
ATOM 642 N N . LYS A 1 83 ? 7.549 -16.642 -45.362 1.00 69.88 83 LYS A N 1
ATOM 643 C CA . LYS A 1 83 ? 6.911 -17.961 -45.341 1.00 69.88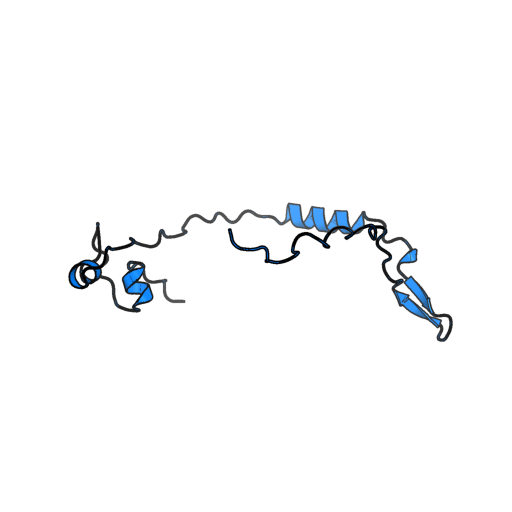 83 LYS A CA 1
ATOM 644 C C . LYS A 1 83 ? 6.066 -18.070 -44.058 1.00 69.88 83 LYS A C 1
ATOM 646 O O . LYS A 1 83 ? 6.538 -17.688 -42.981 1.00 69.88 83 LYS A O 1
ATOM 651 N N . PRO A 1 84 ? 4.826 -18.587 -44.132 1.00 67.31 84 PRO A N 1
ATOM 652 C CA . PRO A 1 84 ? 4.037 -18.860 -42.939 1.00 67.31 84 PRO A CA 1
ATOM 653 C C . PRO A 1 84 ? 4.787 -19.879 -42.076 1.00 67.31 84 PRO A C 1
ATOM 655 O O . PRO A 1 84 ? 5.227 -20.920 -42.565 1.00 67.31 84 PRO A O 1
ATOM 658 N N . LYS A 1 85 ? 4.969 -19.568 -40.790 1.00 62.88 85 LYS A N 1
ATOM 659 C CA . LYS A 1 85 ? 5.667 -20.443 -39.844 1.00 62.88 85 LYS A CA 1
ATOM 660 C C . LYS A 1 85 ? 4.791 -21.668 -39.598 1.00 62.88 85 LYS A C 1
ATOM 662 O O . LYS A 1 85 ? 3.915 -21.628 -38.741 1.00 62.88 85 LYS A O 1
ATOM 667 N N . THR A 1 86 ? 5.004 -22.759 -40.328 1.00 58.03 86 THR A N 1
ATOM 668 C CA . THR A 1 86 ? 4.408 -24.045 -39.961 1.00 58.03 86 THR A CA 1
ATOM 669 C C . THR A 1 86 ? 5.178 -24.566 -38.752 1.00 58.03 86 THR A C 1
ATOM 671 O O . THR A 1 86 ? 6.159 -25.300 -38.882 1.00 58.03 86 THR A O 1
ATOM 674 N N . THR A 1 87 ? 4.798 -24.132 -37.553 1.00 57.81 87 THR A N 1
ATOM 675 C CA . THR A 1 87 ? 5.205 -24.821 -36.330 1.00 57.81 87 THR A CA 1
ATOM 676 C C . THR A 1 87 ? 4.754 -26.269 -36.479 1.00 57.81 87 THR A C 1
ATOM 678 O O . THR A 1 87 ? 3.553 -26.540 -36.492 1.00 57.81 87 THR A O 1
ATOM 681 N N . LYS A 1 88 ? 5.690 -27.215 -36.622 1.00 48.75 88 LYS A N 1
ATOM 682 C CA . LYS A 1 88 ? 5.399 -28.640 -36.420 1.00 48.75 88 LYS A CA 1
ATOM 683 C C . LYS A 1 88 ? 5.105 -28.854 -34.929 1.00 48.75 88 LYS A C 1
ATOM 685 O O . LYS A 1 88 ? 5.939 -29.352 -34.190 1.00 48.75 88 LYS A O 1
ATOM 690 N N . SER A 1 89 ? 3.942 -28.395 -34.486 1.00 50.84 89 SER A N 1
ATOM 691 C CA . SER A 1 89 ? 3.296 -28.754 -33.223 1.00 50.84 89 SER A CA 1
ATOM 692 C C . SER A 1 89 ? 1.797 -28.501 -33.389 1.00 50.84 89 SER A C 1
ATOM 694 O O . SER A 1 89 ? 1.205 -27.621 -32.770 1.00 50.84 89 SER A O 1
ATOM 696 N N . ALA A 1 90 ? 1.197 -29.230 -34.321 1.00 54.50 90 ALA A N 1
ATOM 697 C CA . ALA A 1 90 ? -0.24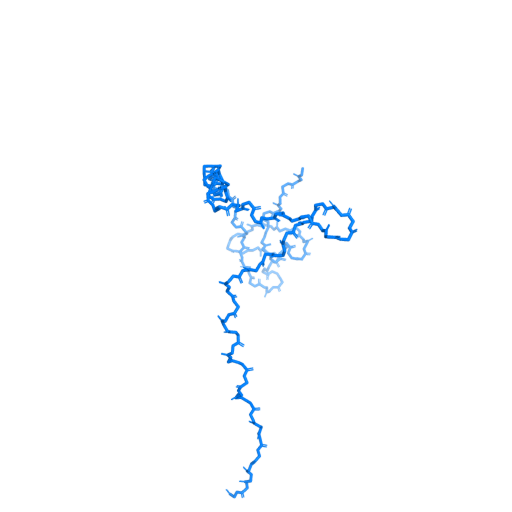2 -29.247 -34.532 1.00 54.50 90 ALA A CA 1
ATOM 698 C C . ALA A 1 90 ? -0.728 -30.696 -34.466 1.00 54.50 90 ALA A C 1
ATOM 700 O O . ALA A 1 90 ? -1.196 -31.232 -35.457 1.00 54.50 90 ALA A O 1
ATOM 701 N N . ILE A 1 91 ? -0.535 -31.338 -33.312 1.00 46.28 91 ILE A N 1
ATOM 702 C CA . ILE A 1 91 ? -1.166 -32.598 -32.888 1.00 46.28 91 ILE A CA 1
ATOM 703 C C . ILE A 1 91 ? -1.122 -32.508 -31.348 1.00 46.28 91 ILE A C 1
ATOM 705 O O . ILE A 1 91 ? -0.030 -32.401 -30.804 1.00 46.28 91 ILE A O 1
ATOM 709 N N . THR A 1 92 ? -2.184 -32.400 -30.550 1.00 49.12 92 THR A N 1
ATOM 710 C CA . THR A 1 92 ? -3.626 -32.626 -30.723 1.00 49.12 92 THR A CA 1
ATOM 711 C C . THR A 1 92 ? -4.330 -31.946 -29.544 1.00 49.12 92 THR A C 1
ATOM 713 O O . THR A 1 92 ? -4.109 -32.335 -28.402 1.00 49.12 92 THR A O 1
ATOM 716 N N . PHE A 1 93 ? -5.214 -30.979 -29.794 1.00 45.84 93 PHE A N 1
ATOM 717 C CA . PHE A 1 93 ? -6.222 -30.530 -28.819 1.00 45.84 93 PHE A CA 1
ATOM 718 C C . PHE A 1 93 ? -7.447 -31.462 -28.911 1.00 45.84 93 PHE A C 1
ATOM 720 O O . PHE A 1 93 ? -8.578 -31.028 -29.087 1.00 45.84 93 PHE A O 1
ATOM 727 N N . ALA A 1 94 ? -7.200 -32.773 -28.910 1.00 54.44 94 ALA A N 1
ATOM 728 C CA . ALA A 1 94 ? -8.236 -33.792 -28.911 1.00 54.44 94 ALA A CA 1
ATOM 729 C C . ALA A 1 94 ? -8.348 -34.308 -27.479 1.00 54.44 94 ALA A C 1
ATOM 731 O O . ALA A 1 94 ? -7.462 -35.030 -27.035 1.00 54.44 94 ALA A O 1
ATOM 732 N N . LEU A 1 95 ? -9.375 -33.819 -26.778 1.00 59.03 95 LEU A N 1
ATOM 733 C CA . LEU A 1 95 ? -10.108 -34.399 -25.640 1.00 59.03 95 LEU A CA 1
ATOM 734 C C . LEU A 1 95 ? -10.716 -33.248 -24.813 1.00 59.03 95 LEU A C 1
ATOM 736 O O . LEU A 1 95 ? -10.270 -32.935 -23.711 1.00 59.03 95 LEU A O 1
ATOM 740 N N . HIS A 1 96 ? -11.730 -32.590 -25.376 1.00 55.47 96 HIS A N 1
ATOM 741 C CA . HIS A 1 96 ? -12.766 -31.881 -24.616 1.00 55.47 96 HIS A CA 1
ATOM 742 C C . HIS A 1 96 ? -14.098 -32.036 -25.360 1.00 55.47 96 HIS A C 1
ATOM 744 O O . HIS A 1 96 ? -14.474 -3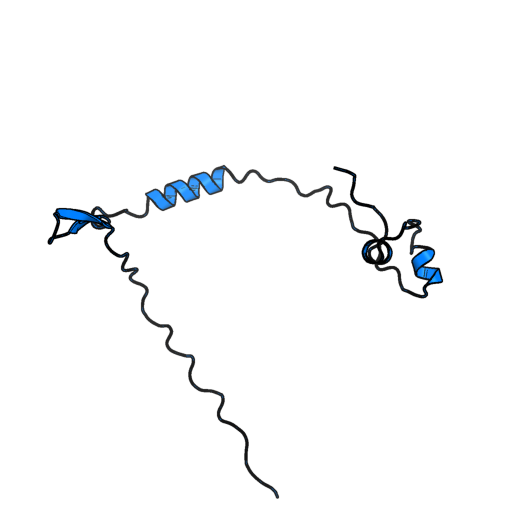1.191 -26.162 1.00 55.47 96 HIS A O 1
ATOM 750 N N . GLN A 1 97 ? -14.715 -33.194 -25.132 1.00 54.38 97 GLN A N 1
ATOM 751 C CA . GLN A 1 97 ? -16.074 -33.668 -25.448 1.00 54.38 97 GLN A CA 1
ATOM 752 C C . GLN A 1 97 ? -16.012 -35.129 -24.950 1.00 54.38 97 GLN A C 1
ATOM 754 O O . GLN A 1 97 ? -15.187 -35.883 -25.449 1.00 54.38 97 GLN A O 1
ATOM 759 N N . GLU A 1 98 ? -16.630 -35.598 -23.867 1.00 50.28 98 GLU A N 1
ATOM 760 C CA . GLU A 1 98 ? -17.991 -35.438 -23.354 1.00 50.28 98 GLU A CA 1
ATOM 761 C C . GLU A 1 98 ? -18.010 -35.917 -21.878 1.00 50.28 98 GLU A C 1
ATOM 763 O O . GLU A 1 98 ? -17.821 -37.107 -21.649 1.00 50.28 98 GLU A O 1
ATOM 768 N N . ILE A 1 99 ? -18.245 -35.058 -20.874 1.00 60.50 99 ILE A N 1
ATOM 769 C CA . ILE A 1 99 ? -18.857 -35.475 -19.586 1.00 60.50 99 ILE A CA 1
ATOM 770 C C . ILE A 1 99 ? -19.726 -34.319 -19.076 1.00 60.50 99 ILE A C 1
ATOM 772 O O . ILE A 1 99 ? -19.434 -33.675 -18.073 1.00 60.50 99 ILE A O 1
ATOM 776 N N . PHE A 1 100 ? -20.791 -34.011 -19.806 1.00 53.22 100 PHE A N 1
ATOM 777 C CA . PHE A 1 100 ? -21.974 -33.411 -19.198 1.00 53.22 100 PHE A CA 1
ATOM 778 C C . PHE A 1 100 ? -23.194 -33.845 -20.005 1.00 53.22 100 PHE A C 1
ATOM 780 O O . PHE A 1 100 ? -23.709 -33.110 -20.839 1.00 53.22 100 PHE A O 1
ATOM 787 N N . SER A 1 101 ? -23.628 -35.086 -19.780 1.00 48.53 101 SER A N 1
ATOM 788 C CA . SER A 1 101 ? -25.006 -35.462 -20.086 1.00 48.53 101 SER A CA 1
ATOM 789 C C . SER A 1 101 ? -25.880 -35.227 -18.846 1.00 48.53 101 SER A C 1
ATOM 791 O O . SER A 1 101 ? -25.403 -35.439 -17.727 1.00 48.53 101 SER A O 1
ATOM 793 N N . PRO A 1 102 ? -27.120 -34.741 -19.021 1.00 57.22 102 PRO A N 1
ATOM 794 C CA . PRO A 1 102 ? -27.934 -34.138 -17.977 1.00 57.22 102 PRO A CA 1
ATOM 795 C C . PRO A 1 102 ? -28.898 -35.130 -17.301 1.00 57.22 102 PRO A C 1
ATOM 797 O O . PRO A 1 102 ? -29.267 -36.151 -17.864 1.00 57.22 102 PRO A O 1
ATOM 800 N N . ILE A 1 103 ? -29.289 -34.762 -16.077 1.00 59.78 103 ILE A N 1
ATOM 801 C CA . ILE A 1 103 ? -30.576 -34.943 -15.374 1.00 59.78 103 ILE A CA 1
ATOM 802 C C . ILE A 1 103 ? -31.648 -35.789 -16.103 1.00 59.78 103 ILE A C 1
ATOM 804 O O . ILE A 1 103 ? -32.131 -35.367 -17.150 1.00 59.78 103 ILE A O 1
ATOM 808 N N . LEU A 1 104 ? -32.102 -36.883 -15.464 1.00 56.50 104 LEU A N 1
ATOM 809 C CA . LEU A 1 104 ? -33.508 -37.240 -15.135 1.00 56.50 104 LEU A CA 1
ATOM 810 C C . LEU A 1 104 ? -33.680 -38.768 -14.995 1.00 56.50 104 LEU A C 1
ATOM 812 O O . LEU A 1 104 ? -33.543 -39.478 -15.981 1.00 56.50 104 LEU A O 1
ATOM 816 N N . GLN A 1 105 ? -34.046 -39.240 -13.796 1.00 52.34 105 GLN A N 1
ATOM 817 C CA . GLN A 1 105 ? -34.830 -40.464 -13.519 1.00 52.34 105 GLN A CA 1
ATOM 818 C C . GLN A 1 105 ? -35.284 -40.382 -12.043 1.00 52.34 105 GLN A C 1
ATOM 820 O O . GLN A 1 105 ? -34.449 -40.266 -11.152 1.00 52.34 105 GLN A O 1
ATOM 825 N N . GLU A 1 106 ? -36.545 -40.001 -11.796 1.00 64.00 106 GLU A N 1
ATOM 826 C CA . GLU A 1 106 ? -37.678 -40.884 -11.422 1.00 64.00 106 GLU A CA 1
ATOM 827 C C . GLU A 1 106 ? -37.502 -41.512 -10.024 1.00 64.00 106 GLU A C 1
ATOM 829 O O . GLU A 1 106 ? -36.632 -42.342 -9.809 1.00 64.00 106 GLU A O 1
ATOM 834 N N . ASN A 1 107 ? -38.158 -40.979 -8.985 1.00 53.28 107 ASN A N 1
ATOM 835 C CA . ASN A 1 107 ? -39.458 -41.458 -8.479 1.00 53.28 107 ASN A CA 1
ATOM 836 C C . ASN A 1 107 ? -39.526 -42.988 -8.316 1.00 53.28 107 ASN A C 1
ATOM 838 O O . ASN A 1 107 ? -40.069 -43.672 -9.179 1.00 53.28 107 ASN A O 1
ATOM 842 N N . GLN A 1 108 ? -39.048 -43.486 -7.171 1.00 54.72 108 GLN A N 1
ATOM 843 C CA . GLN A 1 108 ? -39.844 -44.297 -6.240 1.00 54.72 108 GLN A CA 1
ATOM 844 C C . GLN A 1 108 ? -39.219 -44.270 -4.843 1.00 54.72 108 GLN A C 1
ATOM 846 O O . GLN A 1 108 ? -37.971 -44.304 -4.761 1.00 54.72 108 GLN A O 1
#

Foldseek 3Di:
DDDDDFAFPVCVVVVHDFPQDPPATVVCVVVVHDGPDTDDPPPDPDDDDCVVVVVVVVVVVVVPPPDPQQWDQDPPPRDIDGDPPPPPPPDDPPDDDDDDDDDDDDDD

Radius of gyration: 30.98 Å; chains: 1; bounding box: 62×57×77 Å

Secondary structure (DSSP, 8-state):
-PPPP-S-HHHHHHT------SSS-HHHHHTT------PPP---------HHHHHHHHHHHHHS---GGGEEE-TTT--EEEPP---S----------S---------

Sequence (108 aa):
MPPRSSGCFTCRRRKIRCDEGRPGCEKCKTHGVECPGYRKERNGIEFEDQTSLIVQKAKSRHGGKISSDVWKVDSSDGRMIAKPKTTKSAITFALHQEIFSPILQENQ

pLDDT: mean 75.54, std 16.0, range [45.84, 95.0]